Protein AF-A0A833W986-F1 (afdb_monomer)

pLDDT: mean 75.09, std 16.9, range [36.41, 94.94]

Structure (mmCIF, N/CA/C/O backbone):
data_AF-A0A833W986-F1
#
_entry.id   AF-A0A833W986-F1
#
loop_
_atom_site.group_PDB
_atom_site.id
_atom_site.type_symbol
_atom_site.label_atom_id
_atom_site.label_alt_id
_atom_site.label_comp_id
_atom_site.label_asym_id
_atom_site.label_entity_id
_atom_site.label_seq_id
_atom_site.pdbx_PDB_ins_code
_atom_site.Cartn_x
_atom_site.Cartn_y
_atom_site.Cartn_z
_atom_site.occupancy
_atom_site.B_iso_or_equiv
_atom_site.auth_seq_id
_atom_site.auth_comp_id
_atom_site.auth_asym_id
_atom_site.auth_atom_id
_atom_site.pdbx_PDB_model_num
ATOM 1 N N . MET A 1 1 ? -27.705 1.327 56.806 1.00 36.41 1 MET A N 1
ATOM 2 C CA . MET A 1 1 ? -26.490 0.553 56.462 1.00 36.41 1 MET A CA 1
ATOM 3 C C . MET A 1 1 ? -26.234 0.671 54.966 1.00 36.41 1 MET A C 1
ATOM 5 O O . MET A 1 1 ? -27.120 0.328 54.195 1.00 36.41 1 MET A O 1
ATOM 9 N N . LEU A 1 2 ? -25.071 1.184 54.553 1.00 44.59 2 LEU A N 1
ATOM 10 C CA . LEU A 1 2 ? -24.639 1.215 53.149 1.00 44.59 2 LEU A CA 1
ATOM 11 C C . LEU A 1 2 ? -23.814 -0.046 52.871 1.00 44.59 2 LEU A C 1
ATOM 13 O O . LEU A 1 2 ? -22.770 -0.243 53.487 1.00 44.59 2 LEU A O 1
ATOM 17 N N . ILE A 1 3 ? -24.290 -0.910 51.976 1.00 51.03 3 ILE A N 1
ATOM 18 C CA . ILE A 1 3 ? -23.575 -2.134 51.597 1.00 51.03 3 ILE A CA 1
ATOM 19 C C . ILE A 1 3 ? -22.362 -1.735 50.737 1.00 51.03 3 ILE A C 1
ATOM 21 O O . ILE A 1 3 ? -22.542 -1.063 49.715 1.00 51.03 3 ILE A O 1
ATOM 25 N N . PRO A 1 4 ? -21.126 -2.119 51.104 1.00 59.78 4 PRO A N 1
ATOM 26 C CA . PRO A 1 4 ? -19.945 -1.774 50.327 1.00 59.78 4 PRO A CA 1
ATOM 27 C C . PRO A 1 4 ? -19.961 -2.503 48.978 1.00 59.78 4 PRO A C 1
ATOM 29 O O . PRO A 1 4 ? -19.955 -3.729 48.895 1.00 59.78 4 PRO A O 1
ATOM 32 N N . ILE A 1 5 ? -19.970 -1.728 47.895 1.00 63.19 5 ILE A N 1
ATOM 33 C CA . ILE A 1 5 ? -19.884 -2.246 46.527 1.00 63.19 5 ILE A CA 1
ATOM 34 C C . ILE A 1 5 ? -18.472 -2.804 46.302 1.00 63.19 5 ILE A C 1
ATOM 36 O O . ILE A 1 5 ? -17.482 -2.079 46.446 1.00 63.19 5 ILE A O 1
ATOM 40 N N . SER A 1 6 ? -18.378 -4.078 45.911 1.00 76.62 6 SER A N 1
ATOM 41 C CA . SER A 1 6 ? -17.101 -4.750 45.646 1.00 76.62 6 SER A CA 1
ATOM 42 C C . SER A 1 6 ? -16.311 -4.081 44.508 1.00 76.62 6 SER A C 1
ATOM 44 O O . SER A 1 6 ? -16.872 -3.502 43.574 1.00 76.62 6 SER A O 1
ATOM 46 N N . ASN A 1 7 ? -14.979 -4.179 44.544 1.00 74.44 7 ASN A N 1
ATOM 47 C CA . ASN A 1 7 ? -14.102 -3.566 43.535 1.00 74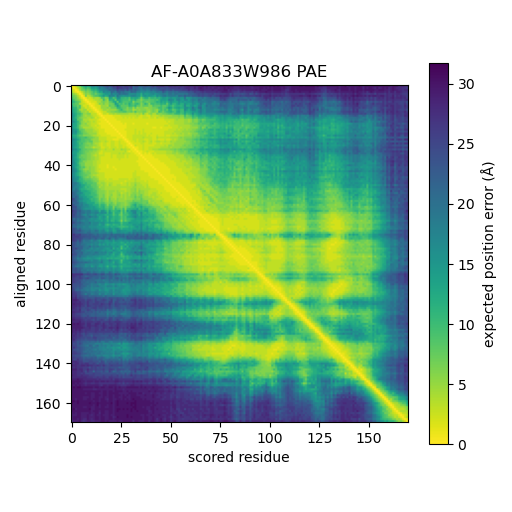.44 7 ASN A CA 1
ATOM 48 C C . ASN A 1 7 ? -14.384 -4.060 42.102 1.00 74.44 7 ASN A C 1
ATOM 50 O O . ASN A 1 7 ? -14.221 -3.303 41.143 1.00 74.44 7 ASN A O 1
ATOM 54 N N . ASN A 1 8 ? -14.867 -5.295 41.947 1.00 68.69 8 ASN A N 1
ATOM 55 C CA . ASN A 1 8 ? -15.260 -5.849 40.650 1.00 68.69 8 ASN A CA 1
ATOM 56 C C . ASN A 1 8 ? -16.518 -5.166 40.095 1.00 68.69 8 ASN A C 1
ATOM 58 O O . ASN A 1 8 ? -16.554 -4.814 38.917 1.00 68.69 8 ASN A O 1
ATOM 62 N N . LEU A 1 9 ? -17.510 -4.881 40.945 1.00 66.75 9 LEU A N 1
ATOM 63 C CA . LEU A 1 9 ? -18.709 -4.134 40.555 1.00 66.75 9 LEU A CA 1
ATOM 64 C C . LEU A 1 9 ? -18.372 -2.687 40.159 1.00 66.75 9 LEU A C 1
ATOM 66 O O . LEU A 1 9 ? -18.895 -2.194 39.159 1.00 66.75 9 LEU A O 1
ATOM 70 N N . LYS A 1 10 ? -17.430 -2.040 40.863 1.00 70.06 10 LYS A N 1
ATOM 71 C CA . LYS A 1 10 ? -16.919 -0.706 40.493 1.00 70.06 10 LYS A CA 1
ATOM 72 C C . LYS A 1 10 ? -16.254 -0.705 39.108 1.00 70.06 10 LYS A C 1
ATOM 74 O O . LYS A 1 10 ? -16.520 0.188 38.304 1.00 70.06 10 LYS A O 1
ATOM 79 N N . LYS A 1 11 ? -15.435 -1.719 38.792 1.00 71.06 11 LYS A N 1
ATOM 80 C CA . LYS A 1 11 ? -14.803 -1.875 37.464 1.00 71.06 11 LYS A CA 1
ATOM 81 C C . LYS A 1 11 ? -15.837 -2.082 36.351 1.00 71.06 11 LYS A C 1
ATOM 83 O O . LYS A 1 11 ? -15.752 -1.435 35.312 1.00 71.06 11 LYS A O 1
ATOM 88 N N . VAL A 1 12 ? -16.847 -2.926 36.576 1.00 69.44 12 VAL A N 1
ATOM 89 C CA . VAL A 1 12 ? -17.918 -3.183 35.593 1.00 69.44 12 VAL A CA 1
ATOM 90 C C . VAL A 1 12 ? -18.777 -1.937 35.349 1.00 69.44 12 VAL A C 1
ATOM 92 O O . VAL A 1 12 ? -19.092 -1.626 34.198 1.00 69.44 12 VAL A O 1
ATOM 95 N N . GLN A 1 13 ? -19.122 -1.189 36.402 1.00 71.31 13 GLN A N 1
ATOM 96 C CA . GLN A 1 13 ? -19.849 0.079 36.274 1.00 71.31 13 GLN A CA 1
ATOM 97 C C . GLN A 1 13 ? -19.037 1.135 35.513 1.00 71.31 13 GLN A C 1
ATOM 99 O O . GLN A 1 13 ? -19.595 1.828 34.660 1.00 71.31 13 GLN A O 1
ATOM 104 N N . LYS A 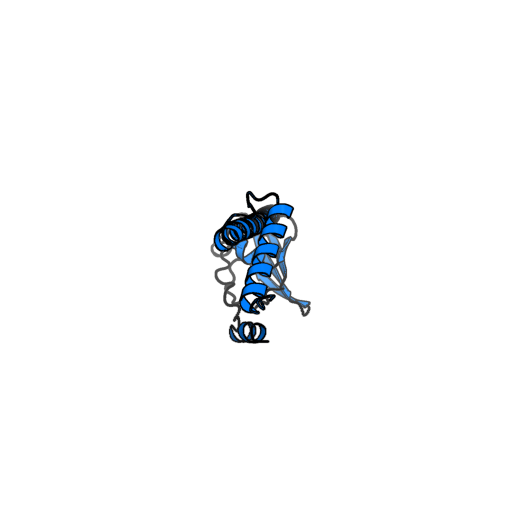1 14 ? -17.721 1.215 35.758 1.00 74.94 14 LYS A N 1
ATOM 105 C CA . LYS A 1 14 ? -16.815 2.109 35.022 1.00 74.94 14 LYS A CA 1
ATOM 106 C C . LYS A 1 14 ? -16.766 1.759 33.531 1.00 74.94 14 LYS A C 1
ATOM 108 O O . LYS A 1 14 ? -17.072 2.615 32.707 1.00 74.94 14 LYS A O 1
ATOM 113 N N . ASN A 1 15 ? -16.541 0.489 33.189 1.00 82.44 15 ASN A N 1
ATOM 114 C CA . ASN A 1 15 ? -16.510 0.031 31.794 1.00 82.44 15 ASN A CA 1
ATOM 115 C C . ASN A 1 15 ? -17.829 0.316 31.059 1.00 82.44 15 ASN A C 1
ATOM 117 O O . ASN A 1 15 ? -17.836 0.753 29.911 1.00 82.44 15 ASN A O 1
ATOM 121 N N . ARG A 1 16 ? -18.966 0.127 31.738 1.00 88.31 16 ARG A N 1
ATOM 122 C CA . ARG A 1 16 ? -20.288 0.462 31.198 1.00 88.31 16 ARG A CA 1
ATOM 123 C C . ARG A 1 16 ? -20.451 1.959 30.934 1.00 88.31 16 ARG A C 1
ATOM 125 O O . ARG A 1 16 ? -20.923 2.334 29.861 1.00 88.31 16 ARG A O 1
ATOM 132 N N . SER A 1 17 ? -20.083 2.798 31.905 1.00 90.19 17 SER A N 1
ATOM 133 C CA . SER A 1 17 ? -20.074 4.259 31.750 1.00 90.19 17 SER A CA 1
ATOM 134 C C . SER A 1 17 ? -19.244 4.667 30.536 1.00 90.19 17 SER A C 1
ATOM 136 O O . SER A 1 17 ? -19.702 5.467 29.725 1.00 90.19 17 SER A O 1
ATOM 138 N N . ASP A 1 18 ? -18.063 4.079 30.373 1.00 91.75 18 ASP A N 1
ATOM 139 C CA . ASP A 1 18 ? -17.144 4.426 29.292 1.00 91.75 18 ASP A CA 1
ATOM 140 C C . ASP A 1 18 ? -17.699 4.025 27.919 1.00 91.75 18 ASP A C 1
ATOM 142 O O . ASP A 1 18 ? -17.696 4.841 26.993 1.00 91.75 18 ASP A O 1
ATOM 146 N N . PHE A 1 19 ? -18.279 2.823 27.787 1.00 91.81 19 PHE A N 1
ATOM 147 C CA . PHE A 1 19 ? -18.961 2.421 26.552 1.00 91.81 19 PHE A CA 1
ATOM 148 C C . PHE A 1 19 ? -20.153 3.321 26.227 1.00 91.81 19 PHE A C 1
ATOM 150 O O . PHE A 1 19 ? -20.337 3.691 25.069 1.00 91.81 19 PHE A O 1
ATOM 157 N N . TYR A 1 20 ? -20.949 3.703 27.229 1.00 93.00 20 TYR A N 1
ATOM 158 C CA . TYR A 1 20 ? -22.096 4.581 27.021 1.00 93.00 20 TYR A CA 1
ATOM 159 C C . TYR A 1 20 ? -21.677 5.995 26.608 1.00 93.00 20 TYR A C 1
ATOM 161 O O . TYR A 1 20 ? -22.212 6.528 25.637 1.00 93.00 20 TYR A O 1
ATOM 169 N N . LYS A 1 21 ? -20.693 6.588 27.296 1.00 94.19 21 LYS A N 1
ATOM 170 C CA . LYS A 1 21 ? -20.145 7.908 26.955 1.00 94.19 21 LYS A CA 1
ATOM 171 C C . LYS A 1 21 ? -19.570 7.916 25.543 1.00 94.19 21 LYS A C 1
ATOM 173 O O . LYS A 1 21 ? -19.912 8.797 24.761 1.00 94.19 21 LYS A O 1
ATOM 178 N N . PHE A 1 22 ? -18.775 6.903 25.190 1.00 94.56 22 PHE A N 1
ATOM 179 C CA . PHE A 1 22 ? -18.253 6.742 23.832 1.00 94.56 22 PHE A CA 1
ATOM 180 C C . PHE A 1 22 ? -19.390 6.634 22.811 1.00 94.56 22 PHE A C 1
ATOM 182 O O . PHE A 1 22 ? -19.394 7.327 21.797 1.00 94.56 22 PHE A O 1
ATOM 189 N N . ALA A 1 23 ? -20.382 5.784 23.083 1.00 93.44 23 ALA A N 1
ATOM 190 C CA . ALA A 1 23 ? -21.509 5.585 22.189 1.00 93.44 23 ALA A CA 1
ATOM 191 C C . ALA A 1 23 ? -22.305 6.875 21.963 1.00 93.44 23 ALA A C 1
ATOM 193 O O . ALA A 1 23 ? -22.638 7.180 20.823 1.00 93.44 23 ALA A O 1
ATOM 194 N N . LYS A 1 24 ? -22.557 7.665 23.012 1.00 94.19 24 LYS A N 1
ATOM 195 C CA . LYS A 1 24 ? -23.240 8.959 22.889 1.00 94.19 24 LYS A CA 1
ATOM 196 C C . LYS A 1 24 ? -22.404 10.001 22.156 1.00 94.19 24 LYS A C 1
ATOM 198 O O . LYS A 1 24 ? -22.939 10.655 21.271 1.00 94.19 24 LYS A O 1
ATOM 203 N N . ALA A 1 25 ? -21.104 10.085 22.433 1.00 94.94 25 ALA A N 1
ATOM 204 C CA . ALA A 1 25 ? -20.198 10.976 21.706 1.00 94.94 25 ALA A CA 1
ATOM 205 C C . ALA A 1 25 ? -20.150 10.673 20.195 1.00 94.94 25 ALA A C 1
ATOM 207 O O . ALA A 1 25 ? -19.943 11.570 19.383 1.00 94.94 25 ALA A O 1
ATOM 208 N N . HIS A 1 26 ? -20.369 9.413 19.811 1.00 93.38 26 HIS A N 1
ATOM 209 C CA . HIS A 1 26 ? -20.389 8.969 18.418 1.00 93.38 26 HIS A CA 1
ATOM 210 C C . HIS A 1 26 ? -21.798 8.716 17.860 1.00 93.38 26 HIS A C 1
ATOM 212 O O . HIS A 1 26 ? -21.921 8.091 16.806 1.00 93.38 26 HIS A O 1
ATOM 218 N N . ASN A 1 27 ? -22.848 9.200 18.536 1.00 93.69 27 ASN A N 1
ATOM 219 C CA . ASN A 1 27 ? -24.251 9.064 18.121 1.00 93.69 27 ASN A CA 1
ATOM 220 C C . ASN A 1 27 ? -24.680 7.616 17.805 1.00 93.69 27 ASN A C 1
ATOM 222 O O . ASN A 1 27 ? -25.507 7.369 16.930 1.00 93.69 27 ASN A O 1
ATOM 226 N N . LEU A 1 28 ? -24.114 6.634 18.510 1.00 93.38 28 LEU A N 1
ATOM 227 C CA . LEU A 1 28 ? -24.503 5.234 18.378 1.00 93.38 28 LEU A CA 1
ATOM 228 C C . LEU A 1 28 ? -25.843 4.996 19.082 1.00 93.38 28 LEU A C 1
ATOM 230 O O . LEU A 1 28 ? -26.110 5.562 20.148 1.00 93.38 28 LEU A O 1
ATOM 234 N N . ASN A 1 29 ? -26.664 4.102 18.522 1.00 92.19 29 ASN A N 1
ATOM 235 C CA . ASN A 1 29 ? -27.938 3.690 19.112 1.00 92.19 29 ASN A CA 1
ATOM 236 C C . ASN A 1 29 ? -27.714 2.772 20.325 1.00 92.19 29 ASN A C 1
ATOM 238 O O . ASN A 1 29 ? -27.908 1.560 20.277 1.00 92.19 29 ASN A O 1
ATOM 242 N N . VAL A 1 30 ? -27.233 3.373 21.408 1.00 92.38 30 VAL A N 1
ATOM 243 C CA . VAL A 1 30 ? -26.996 2.721 22.687 1.00 92.38 30 VAL A CA 1
ATOM 244 C C . VAL A 1 30 ? -27.791 3.452 23.761 1.00 92.38 30 VAL A C 1
ATOM 246 O O . VAL A 1 30 ? -27.732 4.680 23.888 1.00 92.38 30 VAL A O 1
ATOM 249 N N . GLN A 1 31 ? -28.535 2.688 24.555 1.00 92.12 31 GLN A N 1
ATOM 250 C CA . GLN A 1 31 ? -29.323 3.181 25.681 1.00 92.12 31 GLN A CA 1
ATOM 251 C C . GLN A 1 31 ? -28.723 2.698 26.997 1.00 92.12 31 GLN A C 1
ATOM 253 O O . GLN A 1 31 ? -28.277 1.556 27.090 1.00 92.12 31 GLN A O 1
ATOM 258 N N . TRP A 1 32 ? -28.792 3.524 28.048 1.00 88.75 32 TRP A N 1
ATOM 259 C CA . TRP A 1 32 ? -28.268 3.168 29.372 1.00 88.75 32 TRP A CA 1
ATOM 260 C C . TRP A 1 32 ? -28.940 1.932 29.984 1.00 88.75 32 TRP A C 1
ATOM 262 O O . TRP A 1 32 ? -28.405 1.370 30.925 1.00 88.75 32 TRP A O 1
ATOM 272 N N . LYS A 1 33 ? -30.087 1.476 29.470 1.00 90.56 33 LYS A N 1
ATOM 273 C CA . LYS A 1 33 ? -30.755 0.243 29.920 1.00 90.56 33 LYS A CA 1
ATOM 274 C C . LYS A 1 33 ? -30.188 -1.036 29.276 1.00 90.56 33 LYS A C 1
ATOM 276 O O . LYS A 1 33 ? -30.410 -2.119 29.797 1.00 90.56 33 LYS A O 1
ATOM 281 N N . MET A 1 34 ? -29.425 -0.939 28.182 1.00 91.81 34 MET A N 1
ATOM 282 C CA . MET A 1 34 ? -28.879 -2.108 27.465 1.00 91.81 34 MET A CA 1
ATOM 283 C C . MET A 1 34 ? -27.821 -2.848 28.283 1.00 91.81 34 MET A C 1
ATOM 285 O O . MET A 1 34 ? -27.102 -2.227 29.053 1.00 91.81 34 MET A O 1
ATOM 289 N N . THR A 1 35 ? -27.632 -4.152 28.099 1.00 90.94 35 THR A N 1
ATOM 290 C CA . THR A 1 35 ? -26.545 -4.881 28.782 1.00 90.94 35 THR A CA 1
ATOM 291 C C . THR A 1 35 ? -25.165 -4.357 28.363 1.00 90.94 35 THR A C 1
ATOM 293 O O . THR A 1 35 ? -24.977 -3.906 27.233 1.00 90.94 35 THR A O 1
ATOM 296 N N . THR A 1 36 ? -24.175 -4.412 29.263 1.00 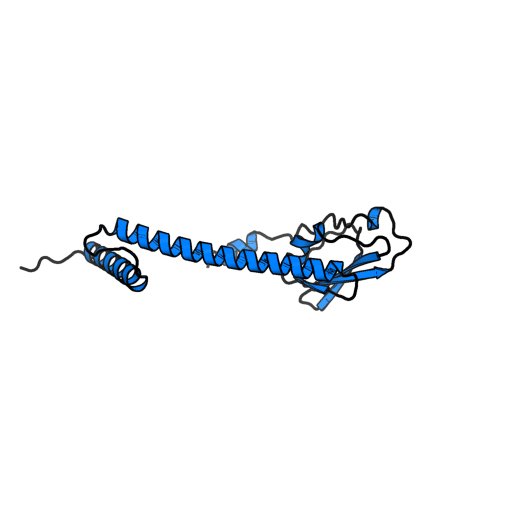88.25 36 THR A N 1
ATOM 297 C CA . THR A 1 36 ? -22.811 -3.918 28.980 1.00 88.25 36 THR A CA 1
ATOM 298 C C . THR A 1 36 ? -22.189 -4.632 27.777 1.00 88.25 36 THR A C 1
ATOM 300 O O . THR A 1 36 ? -21.565 -3.979 26.950 1.00 88.25 36 THR A O 1
ATOM 303 N N . SER A 1 37 ? -22.458 -5.933 27.608 1.00 88.94 37 SER A N 1
ATOM 304 C CA . SER A 1 37 ? -22.024 -6.699 26.430 1.00 88.94 37 SER A CA 1
ATOM 305 C C . SER A 1 37 ? -22.602 -6.145 25.121 1.00 88.94 37 SER A C 1
ATOM 307 O O . SER A 1 37 ? -21.888 -6.035 24.127 1.00 88.94 37 SER A O 1
ATOM 309 N N . ASN A 1 38 ? -23.874 -5.733 25.104 1.00 90.88 38 ASN A N 1
ATOM 310 C CA . ASN A 1 38 ? -24.477 -5.148 23.904 1.00 90.88 38 ASN A CA 1
ATOM 311 C C . ASN A 1 38 ? -23.917 -3.748 23.604 1.00 90.88 38 ASN A C 1
ATOM 313 O O . ASN A 1 38 ? -23.696 -3.424 22.437 1.00 90.88 38 ASN A O 1
ATOM 317 N N . MET A 1 39 ? -23.634 -2.942 24.638 1.00 92.88 39 MET A N 1
ATOM 318 C CA . MET A 1 39 ? -22.945 -1.653 24.471 1.00 92.88 39 MET A CA 1
ATOM 319 C C . MET A 1 39 ? -21.546 -1.852 23.881 1.00 92.88 39 MET A C 1
ATOM 321 O O . MET A 1 39 ? -21.179 -1.200 22.906 1.00 92.88 39 MET A O 1
ATOM 325 N N . GLU A 1 40 ? -20.789 -2.795 24.437 1.00 92.00 40 GLU A N 1
ATOM 326 C CA . GLU A 1 40 ? -19.449 -3.140 23.979 1.00 92.00 40 GLU A CA 1
ATOM 327 C C . GLU A 1 40 ? -19.450 -3.620 22.524 1.00 92.00 40 GLU A C 1
ATOM 329 O O . GLU A 1 40 ? -18.660 -3.132 21.717 1.00 92.00 40 GLU A O 1
ATOM 334 N N . LYS A 1 41 ? -20.376 -4.513 22.149 1.00 93.19 41 LYS A N 1
ATOM 335 C CA . LYS A 1 41 ? -20.531 -4.977 20.762 1.00 93.19 41 LYS A CA 1
ATOM 336 C C . LYS A 1 41 ? -20.759 -3.815 19.796 1.00 93.19 41 LYS A C 1
ATOM 338 O O . LYS A 1 41 ? -20.098 -3.761 18.760 1.00 93.19 41 LYS A O 1
ATOM 343 N N . ALA A 1 42 ? -21.642 -2.874 20.136 1.00 92.56 42 ALA A N 1
ATOM 344 C CA . ALA A 1 42 ? -21.920 -1.707 19.299 1.00 92.56 42 ALA A CA 1
ATOM 345 C C . ALA A 1 42 ? -20.684 -0.802 19.143 1.00 92.56 42 ALA A C 1
ATOM 347 O O . ALA A 1 42 ? -20.328 -0.409 18.029 1.00 92.56 42 ALA A O 1
ATOM 348 N N . VAL A 1 43 ? -19.985 -0.523 20.247 1.00 92.88 43 VAL A N 1
ATOM 349 C CA . VAL A 1 43 ? -18.756 0.283 20.252 1.00 92.88 43 VAL A CA 1
ATOM 350 C C . VAL A 1 43 ? -17.640 -0.390 19.450 1.00 92.88 43 VAL A C 1
ATOM 352 O O . VAL A 1 43 ? -17.000 0.253 18.617 1.00 92.88 43 VAL A O 1
ATOM 355 N N . ASN A 1 44 ? -17.420 -1.688 19.650 1.00 93.25 44 ASN A N 1
ATOM 356 C CA . ASN A 1 44 ? -16.379 -2.441 18.954 1.00 93.25 44 ASN A CA 1
ATOM 357 C C . ASN A 1 44 ? -16.686 -2.586 17.461 1.00 93.25 44 ASN A C 1
ATOM 359 O O . ASN A 1 44 ? -15.778 -2.449 16.639 1.00 93.25 44 ASN A O 1
ATOM 363 N N . ALA A 1 45 ? -17.955 -2.779 17.087 1.00 94.00 45 ALA A N 1
ATOM 364 C CA . ALA A 1 45 ? -18.378 -2.764 15.690 1.00 94.00 45 ALA A CA 1
ATOM 365 C C . ALA A 1 45 ? -18.066 -1.412 15.030 1.00 94.00 45 ALA A C 1
ATOM 367 O O . ALA A 1 45 ? -17.466 -1.384 13.955 1.00 94.00 45 ALA A O 1
ATOM 368 N N . PHE A 1 46 ? -18.379 -0.295 15.696 1.00 94.12 46 PHE A N 1
ATOM 369 C CA . PHE A 1 46 ? -18.056 1.044 15.200 1.00 94.12 46 PHE A CA 1
ATOM 370 C C . PHE A 1 46 ? -16.545 1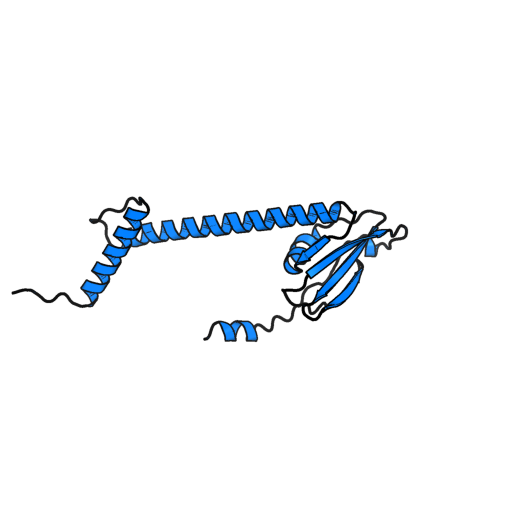.283 15.064 1.00 94.12 46 PHE A C 1
ATOM 372 O O . PHE A 1 46 ? -16.070 1.759 14.033 1.00 94.12 46 PHE A O 1
ATOM 379 N N . LYS A 1 47 ? -15.751 0.912 16.075 1.00 92.56 47 LYS A N 1
ATOM 380 C CA . LYS A 1 47 ? -14.285 1.026 15.999 1.00 92.56 47 LYS A CA 1
ATOM 381 C C . LYS A 1 47 ? -13.733 0.206 14.832 1.00 92.56 47 LYS A C 1
ATOM 383 O O . LYS A 1 47 ? -12.937 0.711 14.042 1.00 92.56 47 LYS A O 1
ATOM 388 N N . LYS A 1 48 ? -14.216 -1.028 14.659 1.00 93.88 48 LYS A N 1
ATOM 389 C CA . LYS A 1 48 ? -13.812 -1.913 13.560 1.00 93.88 48 LYS A CA 1
ATOM 390 C C . LYS A 1 48 ? -14.173 -1.336 12.189 1.00 93.88 48 LYS A C 1
ATOM 392 O O . LYS A 1 48 ? -13.348 -1.397 11.279 1.00 93.88 48 LYS A O 1
ATOM 397 N N . THR A 1 49 ? -15.358 -0.745 12.013 1.00 94.25 49 THR A N 1
ATOM 398 C CA . THR A 1 49 ? -15.735 -0.117 10.732 1.00 94.25 49 THR A CA 1
ATOM 399 C C . THR A 1 49 ? -14.878 1.108 10.421 1.00 94.25 49 THR A C 1
ATOM 401 O O . THR A 1 49 ? -14.456 1.268 9.272 1.00 94.25 49 THR A O 1
ATOM 404 N N . LYS A 1 50 ? -14.541 1.930 11.424 1.00 92.81 50 LYS A N 1
ATOM 405 C CA . LYS A 1 50 ? -13.619 3.065 11.258 1.00 92.81 50 LYS A CA 1
ATOM 406 C C . LYS A 1 50 ? -12.221 2.606 10.856 1.00 92.81 50 LYS A C 1
ATOM 408 O O . LYS A 1 50 ? -11.705 3.087 9.850 1.00 92.81 50 LYS A O 1
ATOM 413 N N . VAL A 1 51 ? -11.659 1.615 11.552 1.00 92.88 51 VAL A N 1
ATOM 414 C CA . VAL A 1 51 ? -10.358 1.020 11.200 1.00 92.88 51 VAL A CA 1
ATOM 415 C C . VAL A 1 51 ? -10.385 0.467 9.776 1.00 92.88 51 VAL A C 1
ATOM 417 O O . VAL A 1 51 ? -9.540 0.828 8.964 1.00 92.88 51 VAL A O 1
ATOM 420 N N . ASN A 1 52 ? -11.398 -0.328 9.423 1.00 92.31 52 ASN A N 1
ATOM 421 C CA . ASN A 1 52 ? -11.545 -0.873 8.071 1.00 92.31 52 ASN A CA 1
ATOM 422 C C . ASN A 1 52 ? -11.625 0.221 7.001 1.00 92.31 52 ASN A C 1
ATOM 424 O O . ASN A 1 52 ? -11.073 0.057 5.913 1.00 92.31 52 ASN A O 1
ATOM 428 N N . THR A 1 53 ? -12.306 1.329 7.293 1.00 93.88 53 THR A N 1
ATOM 429 C CA . THR A 1 53 ? -12.393 2.477 6.383 1.00 93.88 53 THR A CA 1
ATOM 430 C C . THR A 1 53 ? -11.020 3.110 6.184 1.00 93.88 53 THR A C 1
ATOM 432 O O . THR A 1 53 ? -10.617 3.305 5.040 1.00 93.88 53 THR A O 1
ATOM 435 N N . ILE A 1 54 ? -10.268 3.329 7.267 1.00 91.00 54 ILE A N 1
ATOM 436 C CA . ILE A 1 54 ? -8.903 3.864 7.215 1.00 91.00 54 ILE A CA 1
ATOM 437 C C . ILE A 1 54 ? -7.980 2.931 6.421 1.00 91.00 54 ILE A C 1
ATOM 439 O O . ILE A 1 54 ? -7.286 3.385 5.515 1.00 91.00 54 ILE A O 1
ATOM 443 N N . VAL A 1 55 ? -7.990 1.611 6.661 1.00 92.06 55 VAL A N 1
ATOM 444 C CA . VAL A 1 55 ? -7.104 0.736 5.868 1.00 92.06 55 VAL A CA 1
ATOM 445 C C . VAL A 1 55 ? -7.544 0.663 4.403 1.00 92.06 55 VAL A C 1
ATOM 447 O O . VAL A 1 55 ? -6.693 0.555 3.523 1.00 92.06 55 VAL A O 1
ATOM 450 N N . LYS A 1 56 ? -8.847 0.765 4.101 1.00 90.06 56 LYS A N 1
ATOM 451 C CA . LYS A 1 56 ? -9.339 0.849 2.715 1.00 90.06 56 LYS A CA 1
ATOM 452 C C . LYS A 1 56 ? -8.850 2.119 2.016 1.00 90.06 56 LYS A C 1
ATOM 454 O O . LYS A 1 56 ? -8.398 2.020 0.876 1.00 90.06 56 LYS A O 1
ATOM 459 N N . THR A 1 57 ? -8.922 3.286 2.659 1.00 89.06 57 THR A N 1
ATOM 460 C CA . THR A 1 57 ? -8.437 4.545 2.068 1.00 89.06 57 THR A CA 1
ATOM 461 C C . THR A 1 57 ? -6.923 4.516 1.876 1.00 89.06 57 THR A C 1
ATOM 463 O O . THR A 1 57 ? -6.456 4.828 0.782 1.00 89.06 57 THR A O 1
ATOM 466 N N . LEU A 1 58 ? -6.163 4.023 2.860 1.00 88.12 58 LEU A N 1
ATOM 467 C CA . LEU A 1 58 ? -4.710 3.844 2.749 1.00 88.12 58 LEU A CA 1
ATOM 468 C C . LEU A 1 58 ? -4.326 2.884 1.614 1.00 88.12 58 LEU A C 1
ATOM 470 O O . LEU A 1 58 ? -3.443 3.189 0.811 1.00 88.12 58 LEU A O 1
ATOM 474 N N . ARG A 1 59 ? -5.015 1.740 1.485 1.00 84.19 59 ARG A N 1
ATOM 475 C CA . ARG A 1 59 ? -4.799 0.798 0.372 1.00 84.19 59 ARG A CA 1
ATOM 476 C C . ARG A 1 59 ? -5.099 1.442 -0.981 1.00 84.19 59 ARG A C 1
ATOM 478 O O . ARG A 1 59 ? -4.316 1.266 -1.909 1.00 84.19 59 ARG A O 1
ATOM 485 N N . LYS A 1 60 ? -6.190 2.208 -1.099 1.00 83.50 60 LYS A N 1
ATOM 486 C CA . LYS A 1 60 ? -6.522 2.942 -2.333 1.00 83.50 60 LYS A CA 1
ATOM 487 C C . LYS A 1 60 ? -5.450 3.973 -2.687 1.00 83.50 60 LYS A C 1
ATOM 489 O O . LYS A 1 60 ? -5.008 3.995 -3.830 1.00 83.50 60 LYS A O 1
ATOM 494 N N . ALA A 1 61 ? -4.990 4.770 -1.722 1.00 81.94 61 ALA A N 1
ATOM 495 C CA . ALA A 1 61 ? -3.910 5.733 -1.936 1.00 81.94 61 ALA A CA 1
ATOM 496 C C . ALA A 1 61 ? -2.623 5.039 -2.416 1.00 81.94 61 ALA A C 1
ATOM 498 O O . ALA A 1 61 ? -2.017 5.463 -3.397 1.00 81.94 61 ALA A O 1
ATOM 499 N N . LYS A 1 62 ? -2.258 3.907 -1.794 1.00 81.88 62 LYS A N 1
ATOM 500 C CA . LYS A 1 62 ? -1.118 3.076 -2.210 1.00 81.88 62 LYS A CA 1
ATOM 501 C C . LYS A 1 62 ? -1.254 2.583 -3.658 1.00 81.88 62 LYS A C 1
ATOM 503 O O . LYS A 1 62 ? -0.313 2.732 -4.429 1.00 81.88 62 LYS A O 1
ATOM 508 N N . LEU A 1 63 ? -2.421 2.063 -4.046 1.00 82.81 63 LEU A N 1
ATOM 509 C CA . LEU A 1 63 ? -2.687 1.599 -5.417 1.00 82.81 63 LEU A CA 1
ATOM 510 C C . LEU A 1 63 ? -2.681 2.739 -6.448 1.00 82.81 63 LEU A C 1
ATOM 512 O O . LEU A 1 63 ? -2.205 2.553 -7.565 1.00 82.81 63 LEU A O 1
ATOM 516 N N . ASN A 1 64 ? -3.195 3.919 -6.094 1.00 84.56 64 ASN A N 1
ATOM 517 C CA . ASN A 1 64 ? -3.166 5.087 -6.977 1.00 84.56 64 ASN A CA 1
ATOM 518 C C . ASN A 1 64 ? -1.731 5.564 -7.220 1.00 84.56 64 ASN A C 1
ATOM 520 O O . ASN A 1 64 ? -1.360 5.835 -8.361 1.00 84.56 64 ASN A O 1
ATOM 524 N N . ASN A 1 65 ? -0.912 5.586 -6.168 1.00 85.75 65 ASN A N 1
ATOM 525 C CA . ASN A 1 65 ? 0.509 5.898 -6.273 1.00 85.75 65 ASN A CA 1
ATOM 526 C C . ASN A 1 65 ? 1.250 4.883 -7.157 1.00 85.75 65 ASN A C 1
ATOM 528 O O . ASN A 1 65 ? 2.086 5.282 -7.961 1.00 85.75 65 ASN A O 1
ATOM 532 N N . ASP A 1 66 ? 0.900 3.596 -7.074 1.00 88.94 66 ASP A N 1
ATOM 533 C CA . ASP A 1 66 ? 1.468 2.548 -7.933 1.00 88.94 66 ASP A CA 1
ATOM 534 C C . ASP A 1 66 ? 1.128 2.773 -9.407 1.00 88.94 66 ASP A C 1
ATOM 536 O O . ASP A 1 66 ? 2.013 2.722 -10.261 1.00 88.94 66 ASP A O 1
ATOM 540 N N . LYS A 1 67 ? -0.134 3.101 -9.708 1.00 89.44 67 LYS A N 1
ATOM 541 C CA . LYS A 1 67 ? -0.568 3.449 -11.069 1.00 89.44 67 LYS A CA 1
ATOM 542 C C . LYS A 1 67 ? 0.144 4.693 -11.600 1.00 89.44 67 LYS A C 1
ATOM 544 O O . LYS A 1 67 ? 0.537 4.715 -12.765 1.00 89.44 67 LYS A O 1
ATOM 549 N N . ALA A 1 68 ? 0.319 5.718 -10.766 1.00 89.25 68 ALA A N 1
ATOM 550 C CA . ALA A 1 68 ? 1.020 6.941 -11.145 1.00 89.25 68 ALA A CA 1
ATOM 551 C C . ALA A 1 68 ? 2.503 6.673 -11.446 1.00 89.25 68 ALA A C 1
ATOM 553 O O . ALA A 1 68 ? 2.989 7.087 -12.498 1.00 89.25 68 ALA A O 1
ATOM 554 N N . SER A 1 69 ? 3.194 5.920 -10.581 1.00 88.62 69 SER A N 1
ATOM 555 C CA . SER A 1 69 ? 4.583 5.501 -10.804 1.00 88.62 69 SER A CA 1
ATOM 556 C C . SER A 1 69 ? 4.721 4.651 -12.069 1.00 88.62 69 SER A C 1
ATOM 558 O O . SER A 1 69 ? 5.606 4.909 -12.877 1.00 88.62 69 SER A O 1
ATOM 560 N N . LEU A 1 70 ? 3.815 3.695 -12.300 1.00 88.06 70 LEU A N 1
ATOM 561 C CA . LEU A 1 70 ? 3.825 2.877 -13.513 1.00 88.06 70 LEU A CA 1
ATOM 562 C C . LEU A 1 70 ? 3.628 3.727 -14.776 1.00 88.06 70 LEU A C 1
ATOM 564 O O . LEU A 1 70 ? 4.357 3.563 -15.752 1.00 88.06 70 LEU A O 1
ATOM 568 N N . LYS A 1 71 ? 2.679 4.671 -14.750 1.00 88.81 71 LYS A N 1
ATOM 569 C CA . LYS A 1 71 ? 2.455 5.608 -15.858 1.00 88.81 71 LYS A CA 1
ATOM 570 C C . LYS A 1 71 ? 3.685 6.481 -16.108 1.00 88.81 71 LYS A C 1
ATOM 572 O O . LYS A 1 71 ? 4.011 6.722 -17.264 1.00 88.81 71 LYS A O 1
ATOM 577 N N . ALA A 1 72 ? 4.361 6.945 -15.056 1.00 88.94 72 ALA A N 1
ATOM 578 C CA . ALA A 1 72 ? 5.587 7.728 -15.179 1.00 88.94 72 ALA A CA 1
ATOM 579 C C . ALA A 1 72 ? 6.717 6.912 -15.824 1.00 88.94 72 ALA A C 1
ATOM 581 O O . ALA A 1 72 ? 7.319 7.377 -16.785 1.00 88.94 72 ALA A O 1
ATOM 582 N N . ILE A 1 73 ? 6.937 5.673 -15.373 1.00 86.44 73 ILE A N 1
ATOM 583 C CA . ILE A 1 73 ? 7.950 4.782 -15.955 1.00 86.44 73 ILE A CA 1
ATOM 584 C C . ILE A 1 73 ? 7.623 4.493 -17.425 1.00 86.44 73 ILE A C 1
ATOM 586 O O . ILE A 1 73 ? 8.485 4.624 -18.289 1.00 86.44 73 ILE A O 1
ATOM 590 N N . ASN A 1 74 ? 6.370 4.172 -17.747 1.00 83.81 74 ASN A N 1
ATOM 591 C CA . ASN A 1 74 ? 5.963 3.838 -19.114 1.00 83.81 74 ASN A CA 1
ATOM 592 C C . ASN A 1 74 ? 5.926 5.044 -20.074 1.00 83.81 74 ASN A C 1
ATOM 594 O O . ASN A 1 74 ? 5.732 4.837 -21.266 1.00 83.81 74 ASN A O 1
ATOM 598 N N . LYS A 1 75 ? 6.133 6.291 -19.616 1.00 83.75 75 LYS A N 1
ATOM 599 C CA . LYS A 1 75 ? 6.341 7.439 -20.526 1.00 83.75 75 LYS A CA 1
ATOM 600 C C . LYS A 1 75 ? 7.681 7.368 -21.266 1.00 83.75 75 LYS A C 1
ATOM 602 O O . LYS A 1 75 ? 7.850 8.034 -22.279 1.00 83.75 75 LYS A O 1
ATOM 607 N N . THR A 1 76 ? 8.612 6.519 -20.822 1.00 75.62 76 THR A N 1
ATOM 608 C CA . THR A 1 76 ? 9.899 6.232 -21.489 1.00 75.62 76 THR A CA 1
ATOM 609 C C . THR A 1 76 ? 10.888 7.398 -21.580 1.00 75.62 76 THR A C 1
ATOM 611 O O . THR A 1 76 ? 11.906 7.295 -22.270 1.00 75.62 76 THR A O 1
ATOM 614 N N . THR A 1 77 ? 10.588 8.499 -20.893 1.00 78.06 77 THR A N 1
ATOM 615 C CA . THR A 1 77 ? 11.361 9.742 -20.886 1.00 78.06 77 THR A CA 1
ATOM 616 C C . THR A 1 77 ? 11.723 10.111 -19.453 1.00 78.06 77 THR A C 1
ATOM 618 O O . THR A 1 77 ? 10.830 10.231 -18.611 1.00 78.06 77 THR A O 1
ATOM 621 N N . GLY A 1 78 ? 13.009 10.351 -19.204 1.00 82.44 78 GLY A N 1
ATOM 622 C CA . GLY A 1 78 ? 13.519 10.773 -17.902 1.00 82.44 78 GLY A CA 1
ATOM 623 C C . GLY A 1 78 ? 13.739 9.630 -16.910 1.00 82.44 78 GLY A C 1
ATOM 624 O O . GLY A 1 78 ? 13.551 8.451 -17.217 1.00 82.44 78 GLY A O 1
ATOM 625 N N . LYS A 1 79 ? 14.161 10.023 -15.709 1.00 88.69 79 LYS A N 1
ATOM 626 C CA . LYS A 1 79 ? 14.449 9.146 -14.572 1.00 88.69 79 LYS A CA 1
ATOM 627 C C . LYS A 1 79 ? 13.281 9.185 -13.593 1.00 88.69 79 LYS A C 1
ATOM 629 O O . LYS A 1 79 ? 12.757 10.258 -13.297 1.00 88.69 79 LYS A O 1
ATOM 634 N N . VAL A 1 80 ? 12.875 8.027 -13.085 1.00 89.50 80 VAL A N 1
ATOM 635 C CA . VAL A 1 80 ? 11.819 7.917 -12.070 1.00 89.50 80 VAL A CA 1
ATOM 636 C C . VAL A 1 80 ? 12.406 7.300 -10.815 1.00 89.50 80 VAL A C 1
ATOM 638 O O . VAL A 1 80 ? 12.782 6.133 -10.825 1.00 89.50 80 VAL A O 1
ATOM 641 N N . GLU A 1 81 ? 12.452 8.063 -9.727 1.00 89.25 81 GLU A N 1
ATOM 642 C CA . GLU A 1 81 ? 12.878 7.562 -8.421 1.00 89.25 81 GLU A CA 1
ATOM 643 C C . GLU A 1 81 ? 11.677 7.074 -7.600 1.00 89.25 81 GLU A C 1
ATOM 645 O O . GLU A 1 81 ? 10.644 7.743 -7.501 1.00 89.25 81 GLU A O 1
ATOM 650 N N . LEU A 1 82 ? 11.792 5.879 -7.022 1.00 88.06 82 LEU A N 1
ATOM 651 C CA . LEU A 1 82 ? 10.794 5.301 -6.132 1.00 88.06 82 LEU A CA 1
ATOM 652 C C . LEU A 1 82 ? 11.429 4.348 -5.115 1.00 88.06 82 LEU A C 1
ATOM 654 O O . LEU A 1 82 ? 12.474 3.765 -5.357 1.00 88.06 82 LEU A O 1
ATOM 658 N N . GLN A 1 83 ? 10.762 4.127 -3.984 1.00 85.31 83 GLN A N 1
ATOM 659 C CA . GLN A 1 83 ? 11.209 3.132 -3.003 1.00 85.31 83 GLN A CA 1
ATOM 660 C C . GLN A 1 83 ? 11.223 1.716 -3.593 1.00 85.31 83 GLN A C 1
ATOM 662 O O . GLN A 1 83 ? 10.300 1.337 -4.327 1.00 85.31 83 GLN A O 1
ATOM 667 N N . LEU A 1 84 ? 12.190 0.895 -3.176 1.00 79.94 84 LEU A N 1
ATOM 668 C CA . LEU A 1 84 ? 12.307 -0.502 -3.600 1.00 79.94 84 LEU A CA 1
ATOM 669 C C . LEU A 1 84 ? 11.015 -1.293 -3.376 1.00 79.94 84 LEU A C 1
ATOM 671 O O . LEU A 1 84 ? 10.532 -1.970 -4.280 1.00 79.94 84 LEU A O 1
ATOM 675 N N . ASN A 1 85 ? 10.381 -1.137 -2.209 1.00 77.94 85 ASN A N 1
ATOM 676 C CA . ASN A 1 85 ? 9.122 -1.822 -1.893 1.00 77.94 85 ASN A CA 1
ATOM 677 C C . ASN A 1 85 ? 7.988 -1.515 -2.894 1.00 77.94 85 ASN A C 1
ATOM 679 O O . ASN A 1 85 ? 7.025 -2.278 -3.012 1.00 77.94 85 ASN A O 1
ATOM 683 N N . ARG A 1 86 ? 8.049 -0.361 -3.568 1.00 83.94 86 ARG A N 1
ATOM 684 C CA . ARG A 1 86 ? 7.072 0.064 -4.565 1.00 83.94 86 ARG A CA 1
ATOM 685 C C . ARG A 1 86 ? 7.458 -0.506 -5.915 1.00 83.94 86 ARG A C 1
ATOM 687 O O . ARG A 1 86 ? 6.587 -1.051 -6.587 1.00 83.94 86 ARG A O 1
ATOM 694 N N . PHE A 1 87 ? 8.745 -0.449 -6.249 1.00 82.94 87 PHE A N 1
ATOM 695 C CA . PHE A 1 87 ? 9.293 -1.034 -7.464 1.00 82.94 87 PHE A CA 1
ATOM 696 C C . PHE A 1 87 ? 8.973 -2.528 -7.533 1.00 82.94 87 PHE A C 1
ATOM 698 O O . PHE A 1 87 ? 8.379 -2.969 -8.510 1.00 82.94 87 PHE A O 1
ATOM 705 N N . GLU A 1 88 ? 9.202 -3.274 -6.449 1.00 78.31 88 GLU A N 1
ATOM 706 C CA . GLU A 1 88 ? 8.882 -4.703 -6.345 1.00 78.31 88 GLU A CA 1
ATOM 707 C C . GLU A 1 88 ? 7.432 -5.043 -6.698 1.00 78.31 88 GLU A C 1
ATOM 709 O O . GLU A 1 88 ? 7.158 -6.054 -7.349 1.00 78.31 88 GLU A O 1
ATOM 714 N N . ARG A 1 89 ? 6.482 -4.190 -6.302 1.00 80.69 89 ARG A N 1
ATOM 715 C CA . ARG A 1 89 ? 5.062 -4.418 -6.596 1.00 80.69 89 ARG A CA 1
ATOM 716 C C . ARG A 1 89 ? 4.719 -4.160 -8.054 1.00 80.69 89 ARG A C 1
ATOM 718 O O . ARG A 1 89 ? 3.904 -4.886 -8.618 1.00 80.69 89 ARG A O 1
ATOM 725 N N . ILE A 1 90 ? 5.291 -3.109 -8.642 1.00 83.69 90 ILE A N 1
ATOM 726 C CA . ILE A 1 90 ? 4.896 -2.635 -9.974 1.00 83.69 90 ILE A CA 1
ATOM 727 C C . ILE A 1 90 ? 5.782 -3.177 -11.096 1.00 83.69 90 ILE A C 1
ATOM 729 O O . ILE A 1 90 ? 5.354 -3.162 -12.246 1.00 83.69 90 ILE A O 1
ATOM 733 N N . ARG A 1 91 ? 6.980 -3.700 -10.795 1.00 79.00 91 ARG A N 1
ATOM 734 C CA . ARG A 1 91 ? 7.987 -4.091 -11.799 1.00 79.00 91 ARG A CA 1
ATOM 735 C C . ARG A 1 91 ? 7.480 -5.082 -12.837 1.00 79.00 91 ARG A C 1
ATOM 737 O O . ARG A 1 91 ? 7.818 -4.962 -14.006 1.00 79.00 91 ARG A O 1
ATOM 744 N N . LYS A 1 92 ? 6.604 -6.009 -12.436 1.00 78.12 92 LYS A N 1
ATOM 745 C CA . LYS A 1 92 ? 5.995 -7.004 -13.337 1.00 78.12 92 LYS A CA 1
ATOM 746 C C . LYS A 1 92 ? 5.042 -6.390 -14.370 1.00 78.12 92 LYS A C 1
ATOM 748 O O . LYS A 1 92 ? 4.728 -7.040 -15.357 1.00 78.12 92 LYS A O 1
ATOM 753 N N . GLN A 1 93 ? 4.558 -5.172 -14.126 1.00 80.44 93 GLN A N 1
ATOM 754 C CA . GLN A 1 93 ? 3.625 -4.450 -14.998 1.00 80.44 93 GLN A CA 1
ATOM 755 C C . GLN A 1 93 ? 4.335 -3.420 -15.888 1.00 80.44 93 GLN A C 1
ATOM 757 O O . GLN A 1 93 ? 3.699 -2.829 -16.759 1.00 80.44 93 GLN A O 1
ATOM 762 N N . ILE A 1 94 ? 5.634 -3.179 -15.672 1.00 80.38 94 ILE A N 1
ATOM 763 C CA . ILE A 1 94 ? 6.428 -2.282 -16.512 1.00 80.38 94 ILE A CA 1
ATOM 764 C C . ILE A 1 94 ? 6.606 -2.948 -17.877 1.00 80.38 94 ILE A C 1
ATOM 766 O O . ILE A 1 94 ? 7.116 -4.067 -17.971 1.00 80.38 94 ILE A O 1
ATOM 770 N N . VAL A 1 95 ? 6.211 -2.256 -18.945 1.00 75.19 95 VAL A N 1
ATOM 771 C CA . VAL A 1 95 ? 6.305 -2.761 -20.321 1.00 75.19 95 VAL A CA 1
ATOM 772 C C . VAL A 1 95 ? 7.445 -2.049 -21.029 1.00 75.19 95 VAL A C 1
ATOM 774 O O . VAL A 1 95 ? 7.509 -0.824 -21.022 1.00 75.19 95 VAL A O 1
ATOM 777 N N . ALA A 1 96 ? 8.356 -2.816 -21.628 1.00 69.62 96 ALA A N 1
ATOM 778 C CA . ALA A 1 96 ? 9.501 -2.243 -22.310 1.00 69.62 96 ALA A CA 1
ATOM 779 C C . ALA A 1 96 ? 9.154 -1.878 -23.744 1.00 69.62 96 ALA A C 1
ATOM 781 O O . ALA A 1 96 ? 8.673 -2.747 -24.480 1.00 69.62 96 ALA A O 1
ATOM 782 N N . PRO A 1 97 ? 9.488 -0.649 -24.164 1.00 75.00 97 PRO A N 1
ATOM 783 C CA . PRO A 1 97 ? 9.498 -0.276 -25.570 1.00 75.00 97 PRO A CA 1
ATOM 784 C C . PRO A 1 97 ? 10.393 -1.213 -26.382 1.00 75.00 97 PRO A C 1
ATOM 786 O O . PRO A 1 97 ? 11.347 -1.794 -25.862 1.00 75.00 97 PRO A O 1
ATOM 789 N N . ALA A 1 98 ? 10.087 -1.376 -27.667 1.00 73.94 98 ALA A N 1
ATOM 790 C CA . ALA A 1 98 ? 10.780 -2.327 -28.535 1.00 73.94 98 ALA A CA 1
ATOM 791 C C . ALA A 1 98 ? 12.275 -2.009 -28.734 1.00 73.94 98 ALA A C 1
ATOM 793 O O . ALA A 1 98 ? 13.061 -2.924 -28.981 1.00 73.94 98 ALA A O 1
ATOM 794 N N . ASP A 1 99 ? 12.637 -0.741 -28.587 1.00 79.25 99 ASP A N 1
ATOM 795 C CA . ASP A 1 99 ? 13.919 -0.106 -28.879 1.00 79.25 99 ASP A CA 1
ATOM 796 C C . ASP A 1 99 ? 14.666 0.360 -27.621 1.00 79.25 99 ASP A C 1
ATOM 798 O O . ASP A 1 99 ? 15.743 0.943 -27.730 1.00 79.25 99 ASP A O 1
ATOM 802 N N . LYS A 1 100 ? 14.117 0.116 -26.423 1.00 77.69 100 LYS A N 1
ATOM 803 C CA . LYS A 1 100 ? 14.715 0.546 -25.154 1.00 77.69 100 LYS A CA 1
ATOM 804 C C . LYS A 1 100 ? 14.956 -0.624 -24.202 1.00 77.69 100 LYS A C 1
ATOM 806 O O . LYS A 1 100 ? 14.255 -1.643 -24.227 1.00 77.69 100 LYS A O 1
ATOM 811 N N . LYS A 1 101 ? 15.960 -0.457 -23.343 1.00 79.19 101 LYS A N 1
ATOM 812 C CA . LYS A 1 101 ? 16.248 -1.318 -22.188 1.00 79.19 101 LYS A CA 1
ATOM 813 C C . LYS A 1 101 ? 16.035 -0.542 -20.894 1.00 79.19 101 LYS A C 1
ATOM 815 O O . LYS A 1 101 ? 16.244 0.671 -20.867 1.00 79.19 101 LYS A O 1
ATOM 820 N N . LEU A 1 102 ? 15.619 -1.237 -19.840 1.00 81.12 102 LEU A N 1
ATOM 821 C CA . LEU A 1 102 ? 15.429 -0.618 -18.532 1.00 81.12 102 LEU A CA 1
ATOM 822 C C . LEU A 1 102 ? 16.738 -0.666 -17.752 1.00 81.12 102 LEU A C 1
ATOM 824 O O . LEU A 1 102 ? 17.393 -1.707 -17.700 1.00 81.12 102 LEU A O 1
ATOM 828 N N . LEU A 1 103 ? 17.092 0.448 -17.133 1.00 83.75 103 LEU A N 1
ATOM 829 C CA . LEU A 1 103 ? 18.221 0.579 -16.236 1.00 83.75 103 LEU A CA 1
ATOM 830 C C . LEU A 1 103 ? 17.717 0.917 -14.833 1.00 83.75 103 LEU A C 1
ATOM 832 O O . LEU A 1 103 ? 16.853 1.777 -14.668 1.00 83.75 103 LEU A O 1
ATOM 836 N N . LEU A 1 104 ? 18.240 0.210 -13.838 1.00 84.00 104 LEU A N 1
ATOM 837 C CA . LEU A 1 104 ? 17.946 0.408 -12.427 1.00 84.00 104 LEU A CA 1
ATOM 838 C C . LEU A 1 104 ? 19.196 0.915 -11.722 1.00 84.00 104 LEU A C 1
ATOM 840 O O . LEU A 1 104 ? 20.252 0.294 -11.826 1.00 84.00 104 LEU A O 1
ATOM 844 N N . HIS A 1 105 ? 19.055 1.994 -10.965 1.00 84.62 105 HIS A N 1
ATOM 845 C CA . HIS A 1 105 ? 20.068 2.488 -10.044 1.00 84.62 105 HIS A CA 1
ATOM 846 C C . HIS A 1 105 ? 19.537 2.356 -8.619 1.00 84.62 105 HIS A C 1
ATOM 848 O O . HIS A 1 105 ? 18.584 3.035 -8.239 1.00 84.62 105 HIS A O 1
ATOM 854 N N . PHE A 1 106 ? 20.149 1.489 -7.823 1.00 80.62 106 PHE A N 1
ATOM 855 C CA . PHE A 1 106 ? 19.830 1.339 -6.408 1.00 80.62 106 PHE A CA 1
ATOM 856 C C . PHE A 1 106 ? 20.692 2.303 -5.603 1.00 80.62 106 PHE A C 1
ATOM 858 O O . PHE A 1 106 ? 21.911 2.306 -5.762 1.00 80.62 106 PHE A O 1
ATOM 865 N N . LYS A 1 107 ? 20.057 3.118 -4.761 1.00 79.44 107 LYS A N 1
ATOM 866 C CA . LYS A 1 107 ? 20.695 4.086 -3.862 1.00 79.44 107 LYS A CA 1
ATOM 867 C C . LYS A 1 107 ? 20.476 3.617 -2.422 1.00 79.44 107 LYS A C 1
ATOM 869 O O . LYS A 1 107 ? 19.370 3.762 -1.898 1.00 79.44 107 LYS A O 1
ATOM 874 N N . GLY A 1 108 ? 21.498 3.005 -1.823 1.00 70.31 108 GLY A N 1
ATOM 875 C CA . GLY A 1 108 ? 21.477 2.574 -0.422 1.00 70.31 108 GLY A CA 1
ATOM 876 C C . GLY A 1 108 ? 21.673 3.740 0.555 1.00 70.31 108 GLY A C 1
ATOM 877 O O . GLY A 1 108 ? 22.112 4.820 0.160 1.00 70.31 108 GLY A O 1
ATOM 878 N N . GLU A 1 109 ? 21.387 3.516 1.841 1.00 64.81 109 GLU A N 1
ATOM 879 C CA . GLU A 1 109 ? 21.526 4.538 2.900 1.00 64.81 109 GLU A CA 1
ATOM 880 C C . GLU A 1 109 ? 22.965 5.049 3.064 1.00 64.81 109 GLU A C 1
ATOM 882 O O . GLU A 1 109 ? 23.174 6.227 3.332 1.00 64.81 109 GLU A O 1
ATOM 887 N N . ASN A 1 110 ? 23.962 4.203 2.792 1.00 63.25 110 ASN A N 1
ATOM 888 C CA . ASN A 1 110 ? 25.383 4.553 2.908 1.00 63.25 110 ASN A CA 1
ATOM 889 C C . ASN A 1 110 ? 25.934 5.275 1.662 1.00 63.25 110 ASN A C 1
ATOM 891 O O . ASN A 1 110 ? 27.145 5.347 1.469 1.00 63.25 110 ASN A O 1
ATOM 895 N N . GLY A 1 111 ? 25.062 5.738 0.760 1.00 63.31 111 GLY A N 1
ATOM 896 C CA . GLY A 1 111 ? 25.459 6.354 -0.508 1.00 63.31 111 GLY A CA 1
ATOM 8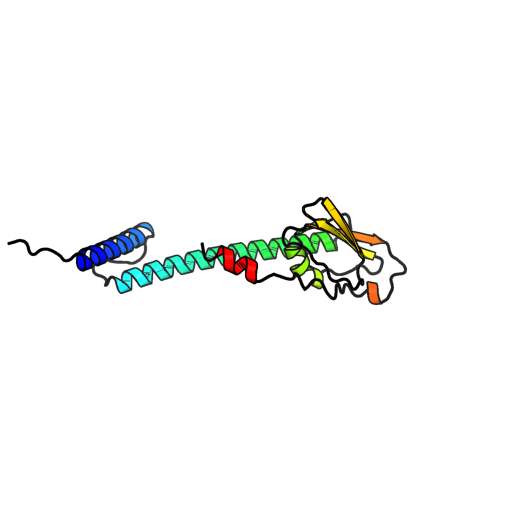97 C C . GLY A 1 111 ? 25.969 5.364 -1.562 1.00 63.31 111 GLY A C 1
ATOM 898 O O . GLY A 1 111 ? 26.374 5.789 -2.646 1.00 63.31 111 GLY A O 1
ATOM 899 N N . SER A 1 112 ? 25.918 4.055 -1.290 1.00 65.25 112 SER A N 1
ATOM 900 C CA . SER A 1 112 ? 26.245 3.019 -2.269 1.00 65.25 112 SER A CA 1
ATOM 901 C C . SER A 1 112 ? 25.283 3.085 -3.457 1.00 65.25 112 SER A C 1
ATOM 903 O O . SER A 1 112 ? 24.060 3.166 -3.296 1.00 65.25 112 SER A O 1
ATOM 905 N N . ARG A 1 113 ? 25.848 3.083 -4.670 1.00 69.19 113 ARG A N 1
ATOM 906 C CA . ARG A 1 113 ? 25.099 3.103 -5.927 1.00 69.19 113 ARG A CA 1
ATOM 907 C C . ARG A 1 113 ? 25.431 1.875 -6.751 1.00 69.19 113 ARG A C 1
ATOM 909 O O . ARG A 1 113 ? 26.532 1.775 -7.279 1.00 69.19 113 ARG A O 1
ATOM 916 N N . ASN A 1 114 ? 24.451 0.994 -6.910 1.00 72.94 114 ASN A N 1
ATOM 917 C CA . ASN A 1 114 ? 24.575 -0.176 -7.771 1.00 72.94 114 ASN A CA 1
ATOM 918 C C . ASN A 1 114 ? 23.682 -0.006 -9.001 1.00 72.94 114 ASN A C 1
ATOM 920 O O . ASN A 1 114 ? 22.547 0.457 -8.884 1.00 72.94 114 ASN A O 1
ATOM 924 N N . GLN A 1 115 ? 24.186 -0.374 -10.177 1.00 75.75 115 GLN A N 1
ATOM 925 C CA . GLN A 1 115 ? 23.490 -0.195 -11.448 1.00 75.75 115 GLN A CA 1
ATOM 926 C C . GLN A 1 115 ? 23.280 -1.539 -12.146 1.00 75.75 115 GLN A C 1
ATOM 928 O O . GLN A 1 115 ? 24.230 -2.292 -12.335 1.00 75.75 115 GLN A O 1
ATOM 933 N N . TYR A 1 116 ? 22.047 -1.811 -12.578 1.00 74.12 116 TYR A N 1
ATOM 934 C CA . TYR A 1 116 ? 21.678 -3.071 -13.227 1.00 74.12 116 TYR A CA 1
ATOM 935 C C . TYR A 1 116 ? 20.751 -2.839 -14.414 1.00 74.12 116 TYR A C 1
ATOM 937 O O . TYR A 1 116 ? 19.808 -2.053 -14.338 1.00 74.12 116 TYR A O 1
ATOM 945 N N . SER A 1 117 ? 20.988 -3.548 -15.515 1.00 69.75 117 SER A N 1
ATOM 946 C CA . SER A 1 117 ? 20.113 -3.538 -16.690 1.00 69.75 117 SER A CA 1
ATOM 947 C C . SER A 1 117 ? 19.078 -4.664 -16.656 1.00 69.75 117 SER A C 1
ATOM 949 O O . SER A 1 117 ? 19.306 -5.726 -16.078 1.00 69.75 117 SER A O 1
ATOM 951 N N . SER A 1 118 ? 17.943 -4.457 -17.326 1.00 65.62 118 SER A N 1
ATOM 952 C CA . SER A 1 118 ? 16.915 -5.479 -17.552 1.00 65.62 118 SER A CA 1
ATOM 953 C C . SER A 1 118 ? 17.499 -6.765 -18.143 1.00 65.62 118 SER A C 1
ATOM 955 O O . SER A 1 118 ? 18.236 -6.698 -19.124 1.00 65.62 118 SER A O 1
ATOM 957 N N . GLY A 1 119 ? 17.117 -7.920 -17.591 1.00 57.34 119 GLY A N 1
ATOM 958 C CA . GLY A 1 119 ? 17.583 -9.238 -18.040 1.00 57.34 119 GLY A CA 1
ATOM 959 C C . GLY A 1 119 ? 18.803 -9.779 -17.290 1.00 57.34 119 GLY A C 1
ATOM 960 O O . GLY A 1 119 ? 19.278 -10.857 -17.630 1.00 57.34 119 GLY A O 1
ATOM 961 N N . ALA A 1 120 ? 19.298 -9.055 -16.286 1.00 56.09 120 ALA A N 1
ATOM 962 C CA . ALA A 1 120 ? 20.362 -9.530 -15.418 1.00 56.09 120 ALA A CA 1
ATOM 963 C C . ALA A 1 120 ? 19.829 -10.430 -14.283 1.00 56.09 120 ALA A C 1
ATOM 965 O O . ALA A 1 120 ? 18.841 -10.080 -13.631 1.00 56.09 120 ALA A O 1
ATOM 966 N N . ASP A 1 121 ? 20.493 -11.565 -14.048 1.00 52.16 121 ASP A N 1
ATOM 967 C CA . ASP A 1 121 ? 20.254 -12.456 -12.905 1.00 52.16 121 ASP A CA 1
ATOM 968 C C . ASP A 1 121 ? 21.183 -12.044 -11.755 1.00 52.16 121 ASP A C 1
ATOM 970 O O . ASP A 1 121 ? 22.363 -12.389 -11.751 1.00 52.16 121 ASP A O 1
ATOM 974 N N . PHE A 1 122 ? 20.666 -11.278 -10.791 1.00 52.91 122 PHE A N 1
ATOM 975 C CA . PHE A 1 122 ? 21.411 -10.906 -9.587 1.00 52.91 122 PHE A CA 1
ATOM 976 C C . PHE A 1 122 ? 20.527 -10.996 -8.346 1.00 52.91 122 PHE A C 1
ATOM 978 O O . PHE A 1 122 ? 19.423 -10.449 -8.327 1.00 52.91 122 PHE A O 1
ATOM 985 N N . ASP A 1 123 ? 21.049 -11.636 -7.301 1.00 51.97 123 ASP A N 1
ATOM 986 C CA . ASP A 1 123 ? 20.488 -11.553 -5.958 1.00 51.97 123 ASP A CA 1
ATOM 987 C C . ASP A 1 123 ? 20.930 -10.239 -5.316 1.00 51.97 123 ASP A C 1
ATOM 989 O O . ASP A 1 123 ? 22.109 -9.884 -5.286 1.00 51.97 123 ASP A O 1
ATOM 993 N N . LEU A 1 124 ? 19.948 -9.482 -4.848 1.00 54.31 124 LEU A N 1
ATOM 994 C CA . LEU A 1 124 ? 20.127 -8.134 -4.343 1.00 54.31 124 LEU A CA 1
ATOM 995 C C . LEU A 1 124 ? 19.782 -8.124 -2.855 1.00 54.31 124 LEU A C 1
ATOM 997 O O . LEU A 1 124 ? 18.607 -8.112 -2.483 1.00 54.31 124 LEU A O 1
ATOM 1001 N N . ASP A 1 125 ? 20.820 -8.121 -2.017 1.00 54.84 125 ASP A N 1
ATOM 1002 C CA . ASP A 1 125 ? 20.715 -7.933 -0.567 1.00 54.84 125 ASP A CA 1
ATOM 1003 C C . ASP A 1 125 ? 20.493 -6.443 -0.287 1.00 54.84 125 ASP A C 1
ATOM 1005 O O . ASP A 1 125 ? 21.422 -5.654 -0.109 1.00 54.84 125 ASP A O 1
ATOM 1009 N N . ILE A 1 126 ? 19.233 -6.017 -0.382 1.00 59.91 126 ILE A N 1
ATOM 1010 C CA . ILE A 1 126 ? 18.877 -4.602 -0.339 1.00 59.91 126 ILE A CA 1
ATOM 1011 C C . ILE A 1 126 ? 17.934 -4.307 0.824 1.00 59.91 126 ILE A C 1
ATOM 1013 O O . ILE A 1 126 ? 16.883 -4.930 0.985 1.00 59.91 126 ILE A O 1
ATOM 1017 N N . LEU A 1 127 ? 18.293 -3.280 1.601 1.00 64.12 127 LEU A N 1
ATOM 1018 C CA . LEU A 1 127 ? 17.498 -2.791 2.720 1.00 64.12 127 LEU A CA 1
ATOM 1019 C C . LEU A 1 127 ? 16.138 -2.232 2.259 1.00 64.12 127 LEU A C 1
ATOM 1021 O O . LEU A 1 127 ? 16.055 -1.606 1.195 1.00 64.12 127 LEU A O 1
ATOM 1025 N N . PRO A 1 128 ? 15.073 -2.355 3.074 1.00 58.81 128 PRO A N 1
ATOM 1026 C CA . PRO A 1 128 ? 13.727 -1.880 2.731 1.00 58.81 128 PRO A CA 1
ATOM 1027 C C . PRO A 1 128 ? 13.629 -0.375 2.440 1.00 58.81 128 PRO A C 1
ATOM 1029 O O . PRO A 1 128 ? 12.682 0.062 1.780 1.00 58.81 128 PRO A O 1
ATOM 1032 N N . THR A 1 129 ? 14.581 0.406 2.954 1.00 66.56 129 THR A N 1
ATOM 1033 C CA . THR A 1 129 ? 14.695 1.863 2.810 1.00 66.56 129 THR A CA 1
ATOM 1034 C C . THR A 1 129 ? 15.382 2.297 1.518 1.00 66.56 129 THR A C 1
ATOM 1036 O O . THR A 1 129 ? 15.387 3.482 1.196 1.00 66.56 129 THR A O 1
ATOM 1039 N N . THR A 1 130 ? 15.900 1.353 0.733 1.00 76.19 130 THR A N 1
ATOM 1040 C CA . THR A 1 130 ? 16.614 1.651 -0.510 1.00 76.19 130 THR A CA 1
ATOM 1041 C C . THR A 1 130 ? 15.690 2.267 -1.557 1.00 76.19 130 THR A C 1
ATOM 1043 O O . THR A 1 130 ? 14.581 1.779 -1.815 1.00 76.19 130 THR A O 1
ATOM 1046 N N . SER A 1 131 ? 16.176 3.325 -2.202 1.00 83.12 131 SER A N 1
ATOM 1047 C CA . SER A 1 131 ? 15.529 3.941 -3.360 1.00 83.12 131 SER A CA 1
ATOM 1048 C C . SER A 1 131 ? 16.043 3.322 -4.655 1.00 83.12 131 SER A C 1
ATOM 1050 O O . SER A 1 131 ? 17.217 2.977 -4.784 1.00 83.12 131 SER A O 1
ATOM 1052 N N . VAL A 1 132 ? 15.153 3.196 -5.632 1.00 85.00 132 VAL A N 1
ATOM 1053 C CA . VAL A 1 132 ? 15.435 2.726 -6.986 1.00 85.00 132 VAL A CA 1
ATOM 1054 C C . VAL A 1 132 ? 15.100 3.846 -7.952 1.00 85.00 132 VAL A C 1
ATOM 1056 O O . VAL A 1 132 ? 13.960 4.304 -8.020 1.00 85.00 132 VAL A O 1
ATOM 1059 N N . GLU A 1 133 ? 16.088 4.275 -8.719 1.00 87.69 133 GLU A N 1
ATOM 1060 C CA . GLU A 1 133 ? 15.895 5.148 -9.866 1.00 87.69 133 GLU A CA 1
ATOM 1061 C C . GLU A 1 133 ? 15.836 4.295 -11.133 1.00 87.69 133 GLU A C 1
ATOM 1063 O O . GLU A 1 133 ? 16.684 3.438 -11.372 1.00 87.69 133 GLU A O 1
ATOM 1068 N N . VAL A 1 134 ? 14.789 4.507 -11.921 1.00 86.88 134 VAL A N 1
ATOM 1069 C CA . VAL A 1 134 ? 14.473 3.744 -13.123 1.00 86.88 134 VAL A CA 1
ATOM 1070 C C . VAL A 1 134 ? 14.635 4.648 -14.337 1.00 86.88 134 VAL A C 1
ATOM 1072 O O . VAL A 1 134 ? 14.045 5.728 -14.384 1.00 86.88 134 VAL A O 1
ATOM 1075 N N . GLU A 1 135 ? 15.394 4.195 -15.330 1.00 88.25 135 GLU A N 1
ATOM 1076 C CA . GLU A 1 135 ? 15.689 4.943 -16.552 1.00 88.25 135 GLU A CA 1
ATOM 1077 C C . GLU A 1 135 ? 15.566 4.053 -17.791 1.00 88.25 135 GLU A C 1
ATOM 1079 O O . GLU A 1 135 ? 15.977 2.894 -17.787 1.00 88.25 135 GLU A O 1
ATOM 1084 N N . TRP A 1 136 ? 15.014 4.593 -18.878 1.00 85.00 136 TRP A N 1
ATOM 1085 C CA . TRP A 1 136 ? 15.011 3.909 -20.168 1.00 85.00 136 TRP A CA 1
ATOM 1086 C C . TRP A 1 136 ? 16.192 4.356 -21.016 1.00 85.00 136 TRP A C 1
ATOM 1088 O O . TRP A 1 136 ? 16.315 5.535 -21.335 1.00 85.00 136 TRP A O 1
ATOM 1098 N N . LEU A 1 137 ? 17.004 3.398 -21.452 1.00 83.56 137 LEU A N 1
ATOM 1099 C CA . LEU A 1 137 ? 18.113 3.638 -22.367 1.00 83.56 137 LEU A CA 1
ATOM 1100 C C . LEU A 1 137 ? 17.793 3.109 -23.760 1.00 83.56 137 LEU A C 1
ATOM 1102 O O . LEU A 1 137 ? 17.268 2.003 -23.899 1.00 83.56 137 LEU A O 1
ATOM 1106 N N . ASN A 1 138 ? 18.170 3.866 -24.789 1.00 83.31 138 ASN A N 1
ATOM 1107 C CA . ASN A 1 138 ? 18.064 3.418 -26.174 1.00 83.31 138 ASN A CA 1
ATOM 1108 C C . ASN A 1 138 ? 18.963 2.193 -26.394 1.00 83.31 138 ASN A C 1
ATOM 1110 O O . ASN A 1 138 ? 20.165 2.222 -26.135 1.00 83.31 138 ASN A O 1
ATOM 1114 N N . ASN A 1 139 ? 18.362 1.104 -26.864 1.00 78.00 139 ASN A N 1
ATOM 1115 C CA . ASN A 1 139 ? 19.037 -0.127 -27.245 1.00 78.00 139 ASN A CA 1
ATOM 1116 C C . ASN A 1 139 ? 18.328 -0.750 -28.466 1.00 78.00 139 ASN A C 1
ATOM 1118 O O . ASN A 1 139 ? 17.531 -1.684 -28.318 1.00 78.00 139 ASN A O 1
ATOM 1122 N N . PRO A 1 140 ? 18.608 -0.252 -29.685 1.00 72.19 140 PRO A N 1
ATOM 1123 C CA . PRO A 1 140 ? 17.940 -0.715 -30.902 1.00 72.19 140 PRO A CA 1
ATOM 1124 C C . PRO A 1 140 ? 18.266 -2.178 -31.249 1.00 72.19 140 PRO A C 1
ATOM 1126 O O . PRO A 1 140 ? 17.496 -2.831 -31.948 1.00 72.19 140 PRO A O 1
ATOM 1129 N N . LYS A 1 141 ? 19.378 -2.726 -30.735 1.00 74.06 141 LYS A N 1
ATOM 1130 C CA . LYS A 1 141 ? 19.821 -4.115 -30.957 1.00 74.06 141 LYS A CA 1
ATOM 1131 C C . LYS A 1 141 ? 19.627 -4.992 -29.713 1.00 74.06 141 LYS A C 1
AT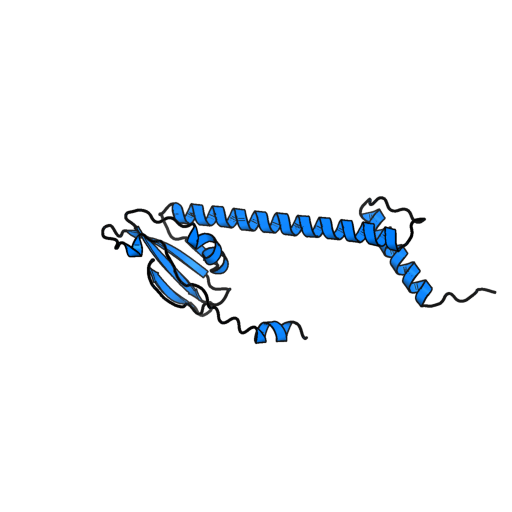OM 1133 O O . LYS A 1 141 ? 20.489 -5.802 -29.381 1.00 74.06 141 LYS A O 1
ATOM 1138 N N . ARG A 1 142 ? 18.501 -4.839 -29.009 1.00 69.25 142 ARG A N 1
ATOM 1139 C CA . ARG A 1 142 ? 18.251 -5.596 -27.773 1.00 69.25 142 ARG A CA 1
ATOM 1140 C C . ARG A 1 142 ? 18.045 -7.096 -28.010 1.00 69.25 142 ARG A C 1
ATOM 1142 O O . ARG A 1 142 ? 17.288 -7.521 -28.893 1.00 69.25 142 ARG A O 1
ATOM 1149 N N . SER A 1 143 ? 18.682 -7.895 -27.163 1.00 66.81 143 SER A N 1
ATOM 1150 C CA . SER A 1 143 ? 18.581 -9.354 -27.131 1.00 66.81 143 SER A CA 1
ATOM 1151 C C . SER A 1 143 ? 17.172 -9.820 -26.738 1.00 66.81 143 SER A C 1
ATOM 1153 O O . SER A 1 143 ? 16.407 -9.095 -26.101 1.00 66.81 143 SER A O 1
ATOM 1155 N N . ARG A 1 144 ? 16.793 -11.058 -27.098 1.00 65.38 144 ARG A N 1
ATOM 1156 C CA . ARG A 1 144 ? 15.475 -11.632 -26.742 1.00 65.38 144 ARG A CA 1
ATOM 1157 C C . ARG A 1 144 ? 15.243 -11.699 -25.222 1.00 65.38 144 ARG A C 1
ATOM 1159 O O . ARG A 1 144 ? 14.092 -11.597 -24.799 1.00 65.38 144 ARG A O 1
ATOM 1166 N N . SER A 1 145 ? 16.302 -11.855 -24.426 1.00 62.91 145 SER A N 1
ATOM 1167 C CA . SER A 1 145 ? 16.266 -11.813 -22.958 1.00 62.91 145 SER A CA 1
ATOM 1168 C C . SER A 1 145 ? 15.992 -10.405 -22.428 1.00 62.91 145 SER A C 1
ATOM 1170 O O . SER A 1 145 ? 15.185 -10.271 -21.521 1.00 62.91 145 SER A O 1
ATOM 1172 N N . GLU A 1 146 ? 16.537 -9.351 -23.042 1.00 62.97 146 GLU A N 1
ATOM 1173 C CA . GLU A 1 146 ? 16.230 -7.953 -22.683 1.00 62.97 146 GLU A CA 1
ATOM 1174 C C . GLU A 1 146 ? 14.808 -7.523 -23.084 1.00 62.97 146 GLU A C 1
ATOM 1176 O O . GLU A 1 146 ? 14.252 -6.593 -22.502 1.00 62.97 146 GLU A O 1
ATOM 1181 N N . LYS A 1 147 ? 14.179 -8.194 -24.065 1.00 63.00 147 LYS A N 1
ATOM 1182 C CA . LYS A 1 147 ? 12.765 -7.936 -24.429 1.00 63.00 147 LYS A CA 1
ATOM 1183 C C . LYS A 1 147 ? 11.791 -8.369 -23.344 1.00 63.00 147 LYS A C 1
ATOM 1185 O O . LYS A 1 147 ? 10.691 -7.832 -23.218 1.00 63.00 147 LYS A O 1
ATOM 1190 N N . LYS A 1 148 ? 12.199 -9.385 -22.599 1.00 57.97 148 LYS A N 1
ATOM 1191 C CA . LYS A 1 148 ? 11.515 -9.925 -21.446 1.00 57.97 148 LYS A CA 1
ATOM 1192 C C . LYS A 1 148 ? 11.929 -9.022 -20.280 1.00 57.97 148 LYS A C 1
ATOM 1194 O O . LYS A 1 148 ? 13.031 -9.168 -19.778 1.00 57.97 148 LYS A O 1
ATOM 1199 N N . ASN A 1 149 ? 11.065 -8.105 -19.836 1.00 54.72 149 ASN A N 1
ATOM 1200 C CA . ASN A 1 149 ? 11.240 -7.302 -18.605 1.00 54.72 149 ASN A CA 1
ATOM 1201 C C . ASN A 1 149 ? 11.231 -8.164 -17.325 1.00 54.72 149 ASN A C 1
ATOM 1203 O O . ASN A 1 149 ? 10.530 -7.899 -16.350 1.00 54.72 149 ASN A O 1
ATOM 1207 N N . PHE A 1 150 ? 11.963 -9.265 -17.345 1.00 52.50 150 PHE A N 1
ATOM 1208 C CA . PHE A 1 150 ? 12.071 -10.224 -16.279 1.00 52.50 150 PHE A CA 1
ATOM 1209 C C . PHE A 1 150 ? 13.269 -9.809 -15.443 1.00 52.50 150 PHE A C 1
ATOM 1211 O O . PHE A 1 150 ? 14.407 -10.152 -15.731 1.00 52.50 150 PHE A O 1
ATOM 1218 N N . PHE A 1 151 ? 12.989 -9.076 -14.375 1.00 54.56 151 PHE A N 1
ATOM 1219 C CA . PHE A 1 151 ? 13.839 -9.110 -13.195 1.00 54.56 151 PHE A CA 1
ATOM 1220 C C . PHE A 1 151 ? 13.464 -10.405 -12.480 1.00 54.56 151 PHE A C 1
ATOM 1222 O O . PHE A 1 151 ? 12.490 -10.437 -11.729 1.00 54.56 151 PHE A O 1
ATOM 1229 N N . ARG A 1 152 ? 14.077 -11.535 -12.839 1.00 46.44 152 ARG A N 1
ATOM 1230 C CA . ARG A 1 152 ? 13.536 -12.830 -12.402 1.00 46.44 152 ARG A CA 1
ATOM 1231 C C . ARG A 1 152 ? 13.747 -13.079 -10.903 1.00 46.44 152 ARG A C 1
ATOM 1233 O O . ARG A 1 152 ? 12.942 -13.799 -10.324 1.00 46.44 152 ARG A O 1
ATOM 1240 N N . TYR A 1 153 ? 14.656 -12.354 -10.248 1.00 44.59 153 TYR A N 1
ATOM 1241 C CA . TYR A 1 153 ? 14.898 -12.458 -8.809 1.00 44.59 153 TYR A CA 1
ATOM 1242 C C . TYR A 1 153 ? 15.212 -11.074 -8.216 1.00 44.59 153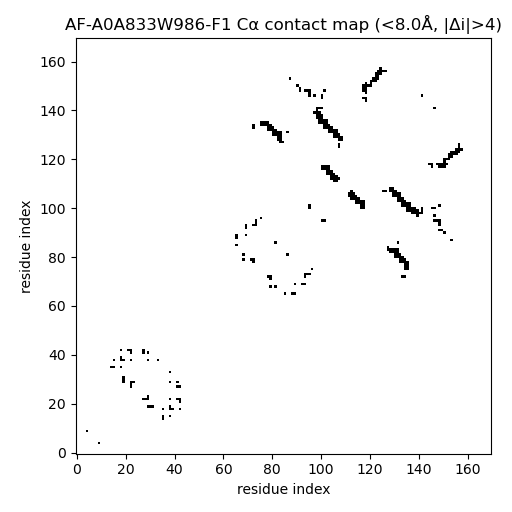 TYR A C 1
ATOM 1244 O O . TYR A 1 153 ? 16.180 -10.433 -8.583 1.00 44.59 153 TYR A O 1
ATOM 1252 N N . LEU A 1 154 ? 14.332 -10.576 -7.344 1.00 46.12 154 LEU A N 1
ATOM 1253 C CA . LEU A 1 154 ? 14.613 -9.474 -6.398 1.00 46.12 154 LEU A CA 1
ATOM 1254 C C . LEU A 1 154 ? 14.178 -9.918 -4.992 1.00 46.12 154 LEU A C 1
ATOM 1256 O O . LEU A 1 154 ? 13.673 -9.149 -4.180 1.00 46.12 154 LEU A O 1
ATOM 1260 N N . THR A 1 155 ? 14.272 -11.220 -4.733 1.00 41.69 155 THR A N 1
ATOM 1261 C CA . THR A 1 155 ? 13.781 -11.820 -3.497 1.00 41.69 155 THR A CA 1
ATOM 1262 C C . THR A 1 155 ? 14.731 -12.915 -3.058 1.00 41.69 155 THR A C 1
ATOM 1264 O O . THR A 1 155 ? 14.544 -14.069 -3.427 1.00 41.69 155 THR A O 1
ATOM 1267 N N . LYS A 1 156 ? 15.703 -12.535 -2.237 1.00 40.81 156 LYS A N 1
ATOM 1268 C CA . LYS A 1 156 ? 15.717 -12.863 -0.810 1.00 40.81 156 LYS A CA 1
ATOM 1269 C C . LYS A 1 156 ? 16.430 -11.707 -0.116 1.00 40.81 156 LYS A C 1
ATOM 1271 O O . LYS A 1 156 ? 17.638 -11.735 0.029 1.00 40.81 156 LYS A O 1
ATOM 1276 N N . ALA A 1 157 ? 15.682 -10.697 0.331 1.00 40.44 157 ALA A N 1
ATOM 1277 C CA . ALA A 1 157 ? 16.135 -10.048 1.550 1.00 40.44 157 ALA A CA 1
ATOM 1278 C C . ALA A 1 157 ? 16.157 -11.180 2.580 1.00 40.44 157 ALA A C 1
ATOM 1280 O O . ALA A 1 157 ? 15.105 -11.773 2.853 1.00 40.44 157 ALA A O 1
ATOM 1281 N N . ASN A 1 158 ? 17.339 -11.544 3.072 1.00 36.53 158 ASN A N 1
ATOM 1282 C CA . ASN A 1 158 ? 17.441 -12.289 4.313 1.00 36.53 158 ASN A CA 1
ATOM 1283 C C . ASN A 1 158 ? 16.858 -11.378 5.395 1.00 36.53 158 ASN A C 1
ATOM 1285 O O . ASN A 1 158 ? 17.563 -10.660 6.094 1.00 36.53 158 ASN A O 1
ATOM 1289 N N . TYR A 1 159 ? 15.530 -11.363 5.502 1.00 41.03 159 TYR A N 1
ATOM 1290 C CA . TYR A 1 159 ? 14.878 -10.941 6.718 1.00 41.03 159 TYR A CA 1
ATOM 1291 C C . TYR A 1 159 ? 15.354 -11.945 7.755 1.00 41.03 159 TYR A C 1
ATOM 1293 O O . TYR A 1 159 ? 14.824 -13.055 7.837 1.00 41.03 159 TYR A O 1
ATOM 1301 N N . ASN A 1 160 ? 16.384 -11.577 8.512 1.00 38.09 160 ASN A N 1
ATOM 1302 C CA . ASN A 1 160 ? 16.651 -12.201 9.789 1.00 38.09 160 ASN A CA 1
ATOM 1303 C C . ASN A 1 160 ? 15.388 -11.960 10.626 1.00 38.09 160 ASN A C 1
ATOM 1305 O O . ASN A 1 160 ? 15.212 -10.936 11.279 1.00 38.09 160 ASN A O 1
ATOM 1309 N N . LEU A 1 161 ? 14.445 -12.899 10.535 1.00 42.03 161 LEU A N 1
ATOM 1310 C CA . LEU A 1 1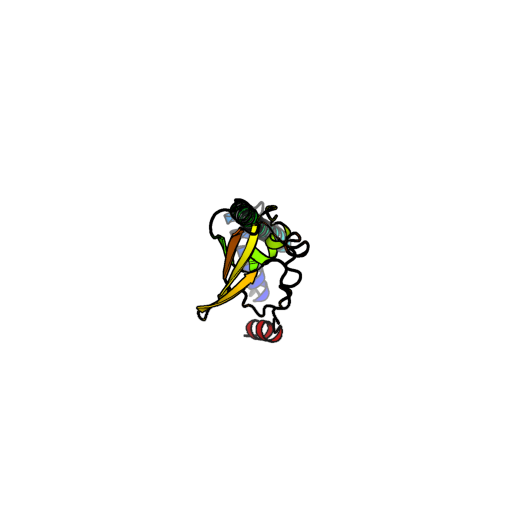61 ? 13.188 -12.928 11.283 1.00 42.03 161 LEU A CA 1
ATOM 1311 C C . LEU A 1 161 ? 13.444 -12.870 12.799 1.00 42.03 161 LEU A C 1
ATOM 1313 O O . LEU A 1 161 ? 12.554 -12.495 13.559 1.00 42.03 161 LEU A O 1
ATOM 1317 N N . ASN A 1 162 ? 14.674 -13.178 13.212 1.00 43.66 162 ASN A N 1
ATOM 1318 C CA . ASN A 1 162 ? 15.168 -13.078 14.576 1.00 43.66 162 ASN A CA 1
ATOM 1319 C C . ASN A 1 162 ? 15.208 -11.625 15.087 1.00 43.66 162 ASN A C 1
ATOM 1321 O O . ASN A 1 162 ? 14.850 -11.389 16.240 1.00 43.66 162 ASN A O 1
ATOM 1325 N N . ASP A 1 163 ? 15.514 -10.641 14.235 1.00 45.19 163 ASP A N 1
ATOM 1326 C CA . ASP A 1 163 ? 15.659 -9.242 14.672 1.00 45.19 163 ASP A CA 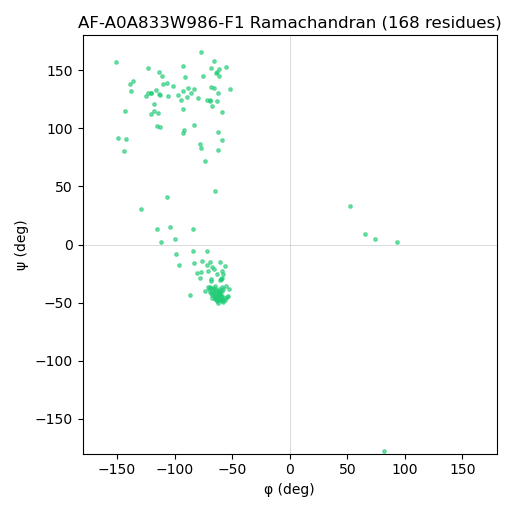1
ATOM 1327 C C . ASP A 1 163 ? 14.296 -8.561 14.882 1.00 45.19 163 ASP A C 1
ATOM 1329 O O . ASP A 1 163 ? 14.127 -7.715 15.761 1.00 45.19 163 ASP A O 1
ATOM 1333 N N . PHE A 1 164 ? 13.268 -8.992 14.141 1.00 39.09 164 PHE A N 1
ATOM 1334 C CA . PHE A 1 164 ? 11.902 -8.480 14.304 1.00 39.09 164 PHE A CA 1
ATOM 1335 C C . PHE A 1 164 ? 11.188 -9.066 15.536 1.00 39.09 164 PHE A C 1
ATOM 1337 O O . PHE A 1 164 ? 10.265 -8.450 16.069 1.00 39.09 164 PHE A O 1
ATOM 1344 N N . GLN A 1 165 ? 11.611 -10.242 16.019 1.00 44.03 165 GLN A N 1
ATOM 1345 C CA . GLN A 1 165 ? 11.062 -10.849 17.238 1.00 44.03 165 GLN A CA 1
ATOM 1346 C C . GLN A 1 165 ? 11.657 -10.258 18.525 1.00 44.03 165 GLN A C 1
ATOM 1348 O O . GLN A 1 165 ? 10.980 -10.272 19.553 1.00 44.03 165 GLN A O 1
ATOM 1353 N N . GLY A 1 166 ? 12.872 -9.698 18.477 1.00 40.72 166 GLY A N 1
ATOM 1354 C CA . GLY A 1 166 ? 13.483 -9.000 19.616 1.00 40.72 166 GLY A CA 1
ATOM 1355 C C . GLY A 1 166 ? 12.793 -7.674 19.955 1.00 40.72 166 GLY A C 1
ATOM 1356 O O . GLY A 1 166 ? 12.600 -7.358 21.125 1.00 40.72 166 GLY A O 1
ATOM 1357 N N . LEU A 1 167 ? 12.333 -6.942 18.936 1.00 42.31 167 LEU A N 1
ATOM 1358 C CA . LEU A 1 167 ? 11.659 -5.642 19.079 1.00 42.31 167 LEU A CA 1
ATOM 1359 C C . LEU A 1 167 ? 10.201 -5.723 19.563 1.00 42.31 167 LEU A C 1
ATOM 1361 O O . LEU A 1 167 ? 9.642 -4.714 19.974 1.00 42.31 167 LEU A O 1
ATOM 1365 N N . MET A 1 168 ? 9.584 -6.907 19.534 1.00 40.28 168 MET A N 1
ATOM 1366 C CA . MET A 1 168 ? 8.218 -7.139 20.038 1.00 40.28 168 MET A CA 1
ATOM 1367 C C . MET A 1 168 ? 8.199 -7.766 21.443 1.00 40.28 168 MET A C 1
ATOM 1369 O O . MET A 1 168 ? 7.131 -8.126 21.939 1.00 40.28 168 MET A O 1
ATOM 1373 N N . LYS A 1 169 ? 9.373 -7.936 22.068 1.00 45.97 169 LYS A N 1
ATOM 1374 C CA . LYS A 1 169 ? 9.546 -8.505 23.414 1.00 45.97 169 LYS A CA 1
ATOM 1375 C C . LYS A 1 169 ? 10.122 -7.515 24.441 1.00 45.97 169 LYS A C 1
ATOM 1377 O O . LYS A 1 169 ? 10.522 -7.961 25.514 1.00 45.97 169 LYS A O 1
ATOM 1382 N N . GLN A 1 170 ? 10.155 -6.216 24.140 1.00 40.34 170 GLN A N 1
ATOM 1383 C CA . GLN A 1 170 ? 10.456 -5.165 25.122 1.00 40.34 170 GLN A CA 1
ATOM 1384 C C . GLN A 1 170 ? 9.185 -4.430 25.538 1.00 40.34 170 GLN A C 1
ATOM 1386 O O . GLN A 1 170 ? 8.369 -4.121 24.639 1.00 40.34 170 GLN A O 1
#

Nearest PDB structures (foldseek):
  7qfa-assembly1_A  TM=3.305E-01  e=9.172E-01  Homo sapiens
  6pph-assembly1_k  TM=2.852E-01  e=2.064E+00  Human herpesvirus 8 strain GK18
  8fii-assembly2_B  TM=2.570E-01  e=2.338E+00  Homo sapiens
  5vi0-assembly2_B  TM=2.034E-01  e=7.186E+00  Pseudomonas fluorescens

Radius of gyration: 27.12 Å; Cα contacts (8 Å, |Δi|>4): 192; chains: 1; bounding box: 57×24×87 Å

Mean predicted aligned error: 13.64 Å

Organism: Phytophthora infestans (NCBI:txid4787)

Sequence (170 aa):
MLIPISNNLKKVQKNRSDFYKFAKAHNLNVQWKMTTSNMEKAVNAFKKTKVNTIVKTLRKAKLNNDKASLKAINKTTGKVELQLNRFERIRKQIVAPADKKLLLHFKGENGSRNQYSSGADFDLDILPTTSVEVEWLNNPKRSRSEKKNFFRYLTKANYNLNDFQGLMKQ

Secondary structure (DSSP, 8-state):
-PPPPPHHHHHHHHHHHHHHHHHHHTT-S--TTS-HHHHHHHHHHHHHHHHHHHHHHHHHHHHHHHHHHHHHHHT-SSEEEEEHHHHHHHGGG----TTEEEEEEEE-TTS-EEEEETT--------TT-EEEEEEEE-TT--HHHHS------------HHHHHHTT--

Solvent-accessible surface area (backbone atoms only — not comparable to full-atom values): 10009 Å² total; per-residue (Å²): 136,84,80,82,78,52,72,67,57,54,52,53,53,48,54,39,49,50,41,50,51,52,25,57,78,66,71,44,101,67,57,94,86,56,55,59,68,59,41,45,51,55,49,50,51,52,52,48,50,52,52,52,50,52,54,50,53,52,51,50,53,52,52,52,51,48,53,50,52,49,54,52,57,62,64,60,65,70,76,44,77,43,46,39,74,55,46,70,71,47,48,83,73,54,67,69,58,91,42,36,39,48,35,39,37,38,41,41,93,87,69,48,74,50,76,48,54,49,46,53,91,54,86,50,84,60,64,82,85,21,35,31,35,38,33,58,41,86,32,82,84,62,50,78,58,42,68,40,62,44,67,82,50,78,76,60,59,80,70,61,65,68,64,65,56,56,71,74,73,114

Foldseek 3Di:
DDDDDDPVNVVLVVLQVVLVVQCVVVVHPDDSPDDSVVSVVRNVVVVVVVVVVVVVVVVVVLVVVLVVQLVVLQVQDDKGKDFPVSCVVNLQVRADDQFKKKKKWKQAPVRDTDIDIFLDADEDLGDRRIMIIIHIDGHNPDDPSRNPSCPPDPDDNVPPVVVVVVVVPD